Protein AF-A0A5K0ZV13-F1 (afdb_monomer_lite)

pLDDT: mean 73.56, std 14.35, range [43.09, 88.0]

InterPro domains:
  IPR003758 Tetraacyldisaccharide 4'-kinase [PTHR42724] (5-72)

Organism: NCBI:txid210225

Structure (mmCIF, N/CA/C/O backbone):
data_AF-A0A5K0ZV13-F1
#
_entry.id   AF-A0A5K0ZV13-F1
#
loop_
_atom_site.group_PDB
_atom_site.id
_atom_site.type_symbol
_atom_site.label_atom_id
_atom_site.label_alt_id
_atom_site.label_comp_id
_atom_site.label_asym_id
_atom_site.label_entity_id
_atom_site.label_seq_id
_atom_site.pdbx_PDB_ins_code
_atom_site.Cartn_x
_atom_site.Cartn_y
_atom_site.Cartn_z
_atom_site.occupancy
_atom_site.B_iso_or_equiv
_atom_site.auth_seq_id
_atom_site.auth_comp_id
_atom_site.auth_asym_id
_atom_site.auth_atom_id
_atom_site.pdbx_PDB_model_num
ATOM 1 N N . GLY A 1 1 ? 23.894 -7.035 2.461 1.00 50.69 1 GLY A N 1
ATOM 2 C CA . GLY A 1 1 ? 22.735 -6.412 1.805 1.00 50.69 1 GLY A CA 1
ATOM 3 C C . GLY A 1 1 ? 21.621 -7.418 1.831 1.00 50.69 1 GLY A C 1
ATOM 4 O O . GLY A 1 1 ? 21.871 -8.563 1.473 1.00 50.69 1 GLY A O 1
ATOM 5 N N . TYR A 1 2 ? 20.460 -7.028 2.331 1.00 53.59 2 TYR A N 1
ATOM 6 C CA . TYR A 1 2 ? 19.277 -7.870 2.283 1.00 53.59 2 TYR A CA 1
ATOM 7 C C . TYR A 1 2 ? 18.694 -7.770 0.867 1.00 53.59 2 TYR A C 1
ATOM 9 O O . TYR A 1 2 ? 18.634 -6.689 0.299 1.00 53.59 2 TYR A O 1
ATOM 17 N N . GLY A 1 3 ? 18.392 -8.900 0.226 1.00 62.06 3 GLY A N 1
ATOM 18 C CA . GLY A 1 3 ? 17.663 -8.876 -1.045 1.00 62.06 3 GLY A CA 1
ATOM 19 C C . GLY A 1 3 ? 16.187 -8.582 -0.779 1.00 62.06 3 GLY A C 1
ATOM 20 O O . GLY A 1 3 ? 15.695 -8.918 0.296 1.00 62.06 3 GLY A O 1
ATOM 21 N N . GLY A 1 4 ? 15.449 -8.038 -1.752 1.00 64.38 4 GLY A N 1
ATOM 22 C CA . GLY A 1 4 ? 14.058 -7.587 -1.545 1.00 64.38 4 GLY A CA 1
ATOM 23 C C . GLY A 1 4 ? 13.075 -8.631 -0.977 1.00 64.38 4 GLY A C 1
ATOM 24 O O . GLY A 1 4 ? 12.040 -8.267 -0.424 1.00 64.38 4 GLY A O 1
ATOM 25 N N . GLY A 1 5 ? 13.384 -9.932 -1.066 1.00 67.25 5 GLY A N 1
ATOM 26 C CA . GLY A 1 5 ? 12.608 -10.994 -0.409 1.00 67.25 5 GLY A CA 1
ATOM 27 C C . GLY A 1 5 ? 12.889 -11.166 1.092 1.00 67.25 5 GLY A C 1
ATOM 28 O O . GLY A 1 5 ? 12.011 -11.600 1.834 1.00 67.25 5 GLY A O 1
ATOM 29 N N . ASP A 1 6 ? 14.086 -10.823 1.560 1.00 79.06 6 ASP A N 1
ATOM 30 C CA . ASP A 1 6 ? 14.461 -10.894 2.977 1.00 79.06 6 ASP A CA 1
ATOM 31 C C . ASP A 1 6 ? 14.003 -9.635 3.735 1.00 79.06 6 ASP A C 1
ATOM 33 O O . ASP A 1 6 ? 13.491 -9.715 4.850 1.00 79.06 6 ASP A O 1
ATOM 37 N N . GLU A 1 7 ? 14.046 -8.475 3.074 1.00 78.00 7 GLU A N 1
ATOM 38 C CA . GLU A 1 7 ? 13.549 -7.199 3.613 1.00 78.00 7 GLU A CA 1
ATOM 39 C C . GLU A 1 7 ? 12.049 -7.258 3.928 1.00 78.00 7 GLU A C 1
ATOM 41 O O . GLU A 1 7 ? 11.612 -6.919 5.028 1.00 78.00 7 GLU A O 1
ATOM 46 N N . ALA A 1 8 ? 11.242 -7.782 3.002 1.00 80.44 8 ALA A N 1
ATOM 47 C CA . ALA A 1 8 ? 9.807 -7.912 3.223 1.00 80.44 8 ALA A CA 1
ATOM 48 C C . ALA A 1 8 ? 9.466 -8.893 4.357 1.00 80.44 8 ALA A C 1
ATOM 50 O O . ALA A 1 8 ? 8.543 -8.643 5.133 1.00 80.44 8 ALA A O 1
ATOM 51 N N . ASN A 1 9 ? 10.225 -9.986 4.487 1.00 81.81 9 ASN A N 1
ATOM 52 C CA . ASN A 1 9 ? 10.077 -10.934 5.593 1.00 81.81 9 ASN A CA 1
ATOM 53 C C . ASN A 1 9 ? 10.472 -10.307 6.934 1.00 81.81 9 ASN A C 1
ATOM 55 O O . ASN A 1 9 ? 9.804 -10.532 7.946 1.00 81.81 9 ASN A O 1
ATOM 59 N N . MET A 1 10 ? 11.528 -9.493 6.948 1.00 86.50 10 MET A N 1
ATOM 60 C CA . MET A 1 10 ? 11.923 -8.722 8.120 1.00 86.50 10 MET A CA 1
ATOM 61 C C . MET A 1 10 ? 10.791 -7.785 8.556 1.00 86.50 10 MET A C 1
ATOM 63 O O . MET A 1 10 ? 10.387 -7.826 9.721 1.00 86.50 10 MET A O 1
ATOM 67 N N . LEU A 1 11 ? 10.231 -7.001 7.629 1.00 82.75 11 LEU A N 1
ATOM 68 C CA . LEU A 1 11 ? 9.112 -6.098 7.908 1.00 82.75 11 LEU A CA 1
ATOM 69 C C . LEU A 1 11 ? 7.868 -6.862 8.370 1.00 82.75 11 LEU A C 1
ATOM 71 O O . LEU A 1 11 ? 7.198 -6.433 9.306 1.00 82.75 11 LEU A O 1
ATOM 75 N N . GLN A 1 12 ? 7.577 -8.022 7.776 1.00 85.50 12 GLN A N 1
ATOM 76 C CA . GLN A 1 12 ? 6.416 -8.832 8.146 1.00 85.50 12 GLN A CA 1
ATOM 77 C C . GLN A 1 12 ? 6.493 -9.328 9.586 1.00 85.50 12 GLN A C 1
ATOM 79 O O . GLN A 1 12 ? 5.488 -9.294 10.294 1.00 85.50 12 GLN A O 1
ATOM 84 N N . ARG A 1 13 ? 7.678 -9.748 10.039 1.00 86.00 13 ARG A N 1
ATOM 85 C CA . ARG A 1 13 ? 7.892 -10.181 11.427 1.00 86.00 13 ARG A CA 1
ATOM 86 C C . ARG A 1 13 ? 7.761 -9.024 12.413 1.00 86.00 13 ARG A C 1
ATOM 88 O O . ARG A 1 13 ? 7.148 -9.195 13.459 1.00 86.00 13 ARG A O 1
ATOM 95 N N . HIS A 1 14 ? 8.304 -7.856 12.077 1.00 86.12 14 HIS A N 1
ATOM 96 C CA . HIS A 1 14 ? 8.277 -6.692 12.967 1.00 86.12 14 HIS A CA 1
ATOM 97 C C . HIS A 1 14 ? 6.899 -6.034 13.053 1.00 86.12 14 HIS A C 1
ATOM 99 O O . HIS A 1 14 ? 6.540 -5.488 14.091 1.00 86.12 14 HIS A O 1
ATOM 105 N N . LEU A 1 15 ? 6.126 -6.084 11.970 1.00 83.81 15 LEU A N 1
ATOM 106 C CA . LEU A 1 15 ? 4.798 -5.479 11.888 1.00 83.81 15 LEU A CA 1
ATOM 107 C C . LEU A 1 15 ? 3.671 -6.478 12.178 1.00 83.81 15 LEU A C 1
ATOM 109 O O . LEU A 1 15 ? 2.492 -6.121 12.081 1.00 83.81 15 LEU A O 1
ATOM 113 N N . VAL A 1 16 ? 4.009 -7.716 12.548 1.00 83.19 16 VAL A N 1
ATOM 114 C CA . VAL A 1 16 ? 3.034 -8.735 12.938 1.00 83.19 16 VAL A CA 1
ATOM 115 C C . VAL A 1 16 ? 2.224 -8.232 14.140 1.00 83.19 16 VAL A C 1
ATOM 117 O O . VAL A 1 16 ? 2.774 -7.711 15.107 1.00 83.19 16 VAL A O 1
ATOM 120 N N . GLY A 1 17 ? 0.895 -8.330 14.062 1.00 79.50 17 GLY A N 1
ATOM 121 C CA . GLY A 1 17 ? -0.011 -7.808 15.096 1.00 79.50 17 GLY A CA 1
ATOM 122 C C . GLY A 1 17 ? -0.342 -6.313 14.985 1.00 79.50 17 GLY A C 1
ATOM 123 O O . GLY A 1 17 ? -1.133 -5.811 15.778 1.00 79.50 17 GLY A O 1
ATOM 124 N N . THR A 1 18 ? 0.199 -5.604 13.990 1.00 82.62 18 THR A N 1
ATOM 125 C CA . THR A 1 18 ? -0.220 -4.233 13.651 1.00 82.62 18 THR A CA 1
ATOM 126 C C . THR A 1 18 ? -1.213 -4.226 12.482 1.00 82.62 18 THR A C 1
ATOM 128 O O . THR A 1 18 ? -1.366 -5.213 11.765 1.00 82.62 18 THR A O 1
ATOM 131 N N . HIS A 1 19 ? -1.866 -3.087 12.229 1.00 81.94 19 HIS A N 1
ATOM 132 C CA . HIS A 1 19 ? -2.721 -2.895 11.045 1.00 81.94 19 HIS A CA 1
ATOM 133 C C . HIS A 1 19 ? -1.936 -2.579 9.752 1.00 81.94 19 HIS A C 1
ATOM 135 O O . HIS A 1 19 ? -2.535 -2.185 8.741 1.00 81.94 19 HIS A O 1
ATOM 141 N N . ALA A 1 20 ? -0.606 -2.709 9.772 1.00 83.56 20 ALA A N 1
ATOM 142 C CA . ALA A 1 20 ? 0.239 -2.432 8.620 1.00 83.56 20 ALA A CA 1
ATOM 143 C C . ALA A 1 20 ? 0.059 -3.490 7.522 1.00 83.56 20 ALA A C 1
ATOM 145 O O . ALA A 1 20 ? -0.166 -4.671 7.787 1.00 83.56 20 ALA A O 1
ATOM 146 N N . LYS A 1 21 ? 0.168 -3.058 6.263 1.00 86.25 21 LYS A N 1
ATOM 147 C CA . LYS A 1 21 ? 0.091 -3.935 5.091 1.00 86.25 21 LYS A CA 1
ATOM 148 C C . LYS A 1 21 ? 1.370 -3.799 4.290 1.00 86.25 21 LYS A C 1
ATOM 150 O O . LYS A 1 21 ? 1.780 -2.683 3.987 1.00 86.25 21 LYS A O 1
ATOM 155 N N . ILE A 1 22 ? 1.966 -4.931 3.940 1.00 85.75 22 ILE A N 1
ATOM 156 C CA . ILE A 1 22 ? 3.240 -4.983 3.227 1.00 85.75 22 ILE A CA 1
ATOM 157 C C . ILE A 1 22 ? 2.958 -5.362 1.778 1.00 85.75 22 ILE A C 1
ATOM 159 O O . ILE A 1 22 ? 2.310 -6.373 1.510 1.00 85.75 22 ILE A O 1
ATOM 163 N N . GLY A 1 23 ? 3.422 -4.525 0.854 1.00 83.38 23 GLY A N 1
ATOM 164 C CA . GLY A 1 23 ? 3.389 -4.783 -0.580 1.00 83.38 23 GLY A CA 1
ATOM 165 C C . GLY A 1 23 ? 4.804 -4.974 -1.105 1.00 83.38 23 GLY A C 1
ATOM 166 O O . GLY A 1 23 ? 5.682 -4.174 -0.799 1.00 83.38 23 GLY A O 1
ATOM 167 N N . ILE A 1 24 ? 5.013 -6.023 -1.898 1.00 82.50 24 ILE A N 1
ATOM 168 C CA . ILE A 1 24 ? 6.294 -6.327 -2.541 1.00 82.50 24 ILE A CA 1
ATOM 169 C C . ILE A 1 24 ? 6.090 -6.180 -4.045 1.00 82.50 24 ILE A C 1
ATOM 171 O O . ILE A 1 24 ? 5.203 -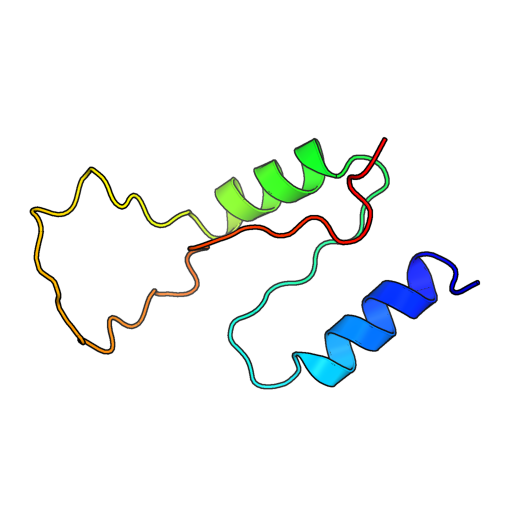6.816 -4.613 1.00 82.50 24 ILE A O 1
ATOM 175 N N . GLY A 1 25 ? 6.902 -5.356 -4.699 1.00 79.44 25 GLY A N 1
ATOM 176 C CA . GLY A 1 25 ? 6.834 -5.195 -6.145 1.00 79.44 25 GLY A CA 1
ATOM 177 C C . GLY A 1 25 ? 7.970 -4.342 -6.689 1.00 79.44 25 GLY A C 1
ATOM 178 O O . GLY A 1 25 ? 8.386 -3.376 -6.055 1.00 79.44 25 GLY A O 1
ATOM 179 N N . ALA A 1 26 ? 8.443 -4.685 -7.890 1.00 77.81 26 ALA A N 1
ATOM 180 C CA . ALA A 1 26 ? 9.467 -3.912 -8.595 1.00 77.81 26 ALA A CA 1
ATOM 181 C C . ALA A 1 26 ? 8.973 -2.496 -8.946 1.00 77.81 26 ALA A C 1
ATOM 183 O O . ALA A 1 26 ? 9.723 -1.529 -8.860 1.00 77.81 26 ALA A O 1
ATOM 184 N N . ASN A 1 27 ? 7.684 -2.359 -9.283 1.00 83.75 27 ASN A N 1
ATOM 185 C CA . ASN A 1 27 ? 7.036 -1.063 -9.463 1.00 83.75 27 ASN A CA 1
ATOM 186 C C . ASN A 1 27 ? 6.295 -0.663 -8.179 1.00 83.75 27 ASN A C 1
ATOM 188 O O . ASN A 1 27 ? 5.156 -1.077 -7.923 1.00 83.75 27 ASN A O 1
ATOM 192 N N . ARG A 1 28 ? 6.967 0.152 -7.365 1.00 81.81 28 ARG A N 1
ATOM 193 C CA . ARG A 1 28 ? 6.479 0.597 -6.054 1.00 81.81 28 ARG A CA 1
ATOM 194 C C . ARG A 1 28 ? 5.212 1.449 -6.161 1.00 81.81 28 ARG A C 1
ATOM 196 O O . ARG A 1 28 ? 4.299 1.279 -5.357 1.00 81.81 28 ARG A O 1
ATOM 203 N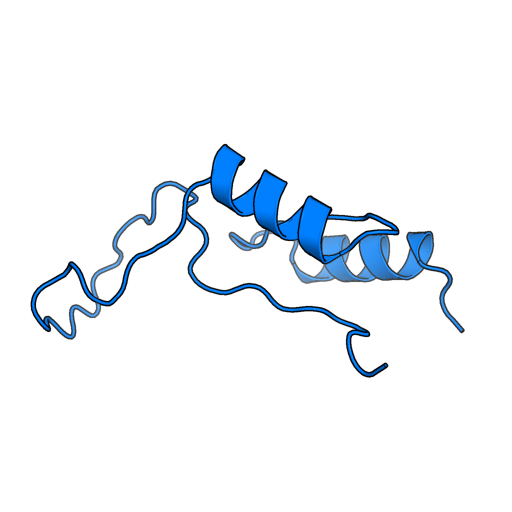 N . VAL A 1 29 ? 5.118 2.297 -7.188 1.00 83.19 29 VAL A N 1
ATOM 204 C CA . VAL A 1 29 ? 3.942 3.148 -7.437 1.00 83.19 29 VAL A CA 1
ATOM 205 C C . VAL A 1 29 ? 2.728 2.291 -7.781 1.00 83.19 29 VAL A C 1
ATOM 207 O O . VAL A 1 29 ? 1.692 2.424 -7.139 1.00 83.19 29 VAL A O 1
ATOM 210 N N . ALA A 1 30 ? 2.865 1.353 -8.722 1.00 86.75 30 ALA A N 1
ATOM 211 C CA . ALA A 1 30 ? 1.774 0.453 -9.100 1.00 86.75 30 ALA A CA 1
ATOM 212 C C . ALA A 1 30 ? 1.302 -0.408 -7.915 1.00 86.75 30 ALA A C 1
ATOM 214 O O . ALA A 1 30 ? 0.101 -0.616 -7.726 1.00 86.75 30 ALA A O 1
ATOM 215 N N . THR A 1 31 ? 2.242 -0.862 -7.082 1.00 88.00 31 THR A N 1
ATOM 216 C CA . THR A 1 31 ? 1.939 -1.629 -5.866 1.00 88.00 31 THR A CA 1
ATOM 217 C C . THR A 1 31 ? 1.160 -0.776 -4.865 1.00 88.00 31 THR A C 1
ATOM 219 O O . THR A 1 31 ? 0.108 -1.199 -4.388 1.00 88.00 31 THR A O 1
ATOM 222 N N . ALA A 1 32 ? 1.614 0.452 -4.598 1.00 85.62 32 ALA A N 1
ATOM 223 C CA . ALA A 1 32 ? 0.919 1.383 -3.715 1.00 85.62 32 ALA A CA 1
ATOM 224 C C . ALA A 1 32 ? -0.485 1.728 -4.237 1.00 85.62 32 ALA A C 1
ATOM 226 O O . ALA A 1 32 ? -1.448 1.649 -3.477 1.00 85.62 32 ALA A O 1
ATOM 227 N N . SER A 1 33 ? -0.636 2.031 -5.530 1.00 87.00 33 SER A N 1
ATOM 228 C CA . SER A 1 33 ? -1.940 2.295 -6.152 1.00 87.00 33 SER A CA 1
ATOM 229 C C . SER A 1 33 ? -2.894 1.111 -6.005 1.00 87.00 33 SER A C 1
ATOM 231 O O . SER A 1 33 ? -4.032 1.301 -5.588 1.00 87.00 33 SER A O 1
ATOM 233 N N . SER A 1 34 ? -2.424 -0.115 -6.256 1.00 87.19 34 SER A N 1
ATOM 234 C CA . SER A 1 34 ? -3.223 -1.333 -6.068 1.00 87.19 34 SER A CA 1
ATOM 235 C C . SER A 1 34 ? -3.686 -1.498 -4.617 1.00 87.19 34 SER A C 1
ATOM 237 O O . SER A 1 34 ? -4.844 -1.826 -4.355 1.00 87.19 34 SER A O 1
ATOM 239 N N . PHE A 1 35 ? -2.814 -1.195 -3.653 1.00 87.62 35 PHE A N 1
ATOM 240 C CA . PHE A 1 35 ? -3.149 -1.247 -2.231 1.00 87.62 35 PHE A CA 1
ATOM 241 C C . PHE A 1 35 ? -4.175 -0.179 -1.841 1.00 87.62 35 PHE A C 1
ATOM 243 O O . PHE A 1 35 ? -5.123 -0.491 -1.121 1.00 87.62 35 PHE A O 1
ATOM 250 N N . LEU A 1 36 ? -4.035 1.051 -2.340 1.00 86.69 36 LEU A N 1
ATOM 251 C CA . LEU A 1 36 ? -5.005 2.121 -2.104 1.00 86.69 36 LEU A CA 1
ATOM 252 C C . LEU A 1 36 ? -6.363 1.800 -2.740 1.00 86.69 36 LEU A C 1
ATOM 254 O O . LEU A 1 36 ? -7.389 2.074 -2.127 1.00 86.69 36 LEU A O 1
ATOM 258 N N . SER A 1 37 ? -6.394 1.172 -3.919 1.00 86.62 37 SER A N 1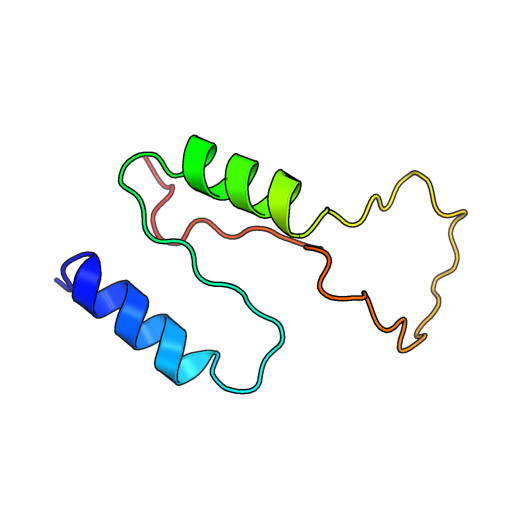
ATOM 259 C CA . SER A 1 37 ? -7.638 0.711 -4.546 1.00 86.62 37 SER A CA 1
ATOM 260 C C . SER A 1 37 ? -8.278 -0.458 -3.792 1.00 86.62 37 SER A C 1
ATOM 262 O O . SER A 1 37 ? -9.491 -0.470 -3.608 1.00 86.62 37 SER A O 1
ATOM 264 N N . ARG A 1 38 ? -7.482 -1.433 -3.331 1.00 86.94 38 ARG A N 1
ATOM 265 C CA . ARG A 1 38 ? -7.978 -2.630 -2.631 1.00 86.94 38 ARG A CA 1
ATOM 266 C C . ARG A 1 38 ? -8.476 -2.325 -1.220 1.00 86.94 38 ARG A C 1
ATOM 268 O O . ARG A 1 38 ? -9.498 -2.862 -0.809 1.00 86.94 38 ARG A O 1
ATOM 275 N N . TYR A 1 39 ? -7.729 -1.528 -0.465 1.00 85.50 39 TYR A N 1
ATOM 276 C CA . TYR A 1 39 ? -8.002 -1.276 0.952 1.00 85.50 39 TYR A CA 1
ATOM 277 C C . TYR A 1 39 ? -8.638 0.092 1.210 1.00 85.50 39 TYR A C 1
ATOM 279 O O . TYR A 1 39 ? -9.112 0.350 2.314 1.00 85.50 39 TYR A O 1
ATOM 287 N N . GLY A 1 40 ? -8.672 0.971 0.209 1.00 85.69 40 GLY A N 1
ATOM 288 C CA . GLY A 1 40 ? -9.090 2.357 0.374 1.00 85.69 40 GLY A CA 1
ATOM 289 C C . GLY A 1 40 ? -8.040 3.202 1.096 1.00 85.69 40 GLY A C 1
ATOM 290 O O . GLY A 1 40 ? -7.087 2.697 1.698 1.00 85.69 40 GLY A O 1
ATOM 291 N N . TYR A 1 41 ? -8.238 4.518 1.070 1.00 83.38 41 TYR A N 1
ATOM 292 C CA . TYR A 1 41 ? -7.383 5.478 1.762 1.00 83.38 41 TYR A CA 1
ATOM 293 C C . TYR A 1 41 ? -8.192 6.419 2.651 1.00 83.38 41 TYR A C 1
ATOM 295 O O . TYR A 1 41 ? -9.388 6.643 2.448 1.00 83.38 41 TYR A O 1
ATOM 303 N N . VAL A 1 42 ? -7.530 6.959 3.670 1.00 82.12 42 VAL A N 1
ATOM 304 C CA . VAL A 1 42 ? -8.118 7.943 4.578 1.00 82.12 42 VAL A CA 1
ATOM 305 C C . VAL A 1 42 ? -7.936 9.324 3.969 1.00 82.12 42 VAL A C 1
ATOM 307 O O . VAL A 1 42 ? -6.820 9.834 3.887 1.00 82.12 42 VAL A O 1
ATOM 310 N N . ASN A 1 43 ? -9.032 9.954 3.556 1.00 72.25 43 ASN A N 1
ATOM 311 C CA . ASN A 1 43 ? -8.987 11.343 3.128 1.00 72.25 43 ASN A CA 1
ATOM 312 C C . ASN A 1 43 ? -9.086 12.269 4.348 1.00 72.25 43 ASN A C 1
ATOM 314 O O . ASN A 1 43 ? -10.155 12.421 4.937 1.00 72.25 43 ASN A O 1
ATOM 318 N N . LYS A 1 44 ? -7.973 12.914 4.713 1.00 64.25 44 LYS A N 1
ATOM 319 C CA . LYS A 1 44 ? -7.939 13.888 5.817 1.00 64.25 44 LYS A CA 1
ATOM 320 C C . LYS A 1 44 ? -8.643 15.210 5.481 1.00 64.25 44 LYS A C 1
ATOM 322 O O . LYS A 1 44 ? -8.923 15.972 6.397 1.00 64.25 44 LYS A O 1
ATOM 327 N N . PHE A 1 45 ? -8.947 15.473 4.207 1.00 60.50 45 PHE A N 1
ATOM 328 C CA . PHE A 1 45 ? -9.565 16.728 3.761 1.00 60.50 45 PHE A CA 1
ATOM 329 C C . PHE A 1 45 ? -11.095 16.683 3.670 1.00 60.50 45 PHE A C 1
ATOM 331 O O . PHE A 1 45 ? -11.722 17.735 3.636 1.00 60.50 45 PHE A O 1
ATOM 338 N N . SER A 1 46 ? -11.719 15.499 3.649 1.00 53.78 46 SER A N 1
ATOM 339 C CA . SER A 1 46 ? -13.188 15.375 3.619 1.00 53.78 46 SER A CA 1
ATOM 340 C C . SER A 1 46 ? -13.825 15.209 4.999 1.00 53.78 46 SER A C 1
ATOM 342 O O . SER A 1 46 ? -15.047 15.154 5.100 1.00 53.78 46 SER A O 1
ATOM 344 N N . ALA A 1 47 ? -13.023 15.099 6.058 1.00 54.53 47 ALA A N 1
ATOM 345 C CA . ALA A 1 47 ? -13.520 15.096 7.425 1.00 54.53 47 ALA A CA 1
ATOM 346 C C . ALA A 1 47 ? -13.389 16.523 7.985 1.00 54.53 47 ALA A C 1
ATOM 348 O O . ALA A 1 47 ? -12.273 17.049 8.002 1.00 54.53 47 ALA A O 1
ATOM 349 N N . PRO A 1 48 ? -14.478 17.177 8.436 1.00 44.78 48 PRO A N 1
ATOM 350 C CA . PRO A 1 48 ? -14.356 18.461 9.114 1.00 44.78 48 PRO A CA 1
ATOM 351 C C . PRO A 1 48 ? -13.422 18.264 10.304 1.00 44.78 48 PRO A C 1
ATOM 353 O O . PRO A 1 48 ? -13.618 17.314 11.059 1.00 44.78 48 PRO A O 1
ATOM 356 N N . CYS A 1 49 ? -12.407 19.128 10.428 1.00 44.88 49 CYS A N 1
ATOM 357 C CA . CYS A 1 49 ? -11.411 19.171 11.498 1.00 44.88 49 CYS A CA 1
ATOM 358 C C . CYS A 1 49 ? -11.996 18.790 12.866 1.00 44.88 49 CYS A C 1
ATOM 360 O O . CYS A 1 49 ? -12.366 19.640 13.672 1.00 44.88 49 CYS A O 1
ATOM 362 N N . ARG A 1 50 ? -12.033 17.499 13.169 1.00 44.47 50 ARG A N 1
ATOM 363 C CA . ARG A 1 50 ? -12.180 16.995 14.518 1.00 44.47 50 ARG A CA 1
ATOM 364 C C . ARG A 1 50 ? -10.872 16.305 14.802 1.00 44.47 50 ARG A C 1
ATOM 366 O O . ARG A 1 50 ? -10.557 15.268 14.228 1.00 44.47 50 ARG A O 1
ATOM 373 N N . ARG A 1 51 ? -10.099 16.912 15.705 1.00 49.44 51 ARG A N 1
ATOM 374 C CA . ARG A 1 51 ? -9.101 16.194 16.496 1.00 49.44 51 ARG A CA 1
ATOM 375 C C . ARG A 1 51 ? -9.851 15.176 17.356 1.00 49.44 51 ARG A C 1
ATOM 377 O O . ARG A 1 51 ? -9.991 15.357 18.559 1.00 49.44 51 ARG A O 1
ATOM 384 N N . GLN A 1 52 ? -10.418 14.157 16.731 1.00 44.97 52 GLN A N 1
ATOM 385 C CA . GLN A 1 52 ? -11.003 13.042 17.435 1.00 44.97 52 GLN A CA 1
ATOM 386 C C . GLN A 1 52 ? -9.881 12.036 17.618 1.00 44.97 52 GLN A C 1
ATOM 388 O O . GLN A 1 52 ? -9.446 11.358 16.690 1.00 44.97 52 GLN A O 1
ATOM 393 N N . LYS A 1 53 ? -9.394 12.006 18.859 1.00 47.41 53 LYS A N 1
ATOM 394 C CA . LYS A 1 53 ? -8.691 10.889 19.496 1.00 47.41 53 LYS A CA 1
ATOM 395 C C . LYS A 1 53 ? -9.653 9.699 19.630 1.00 47.41 53 LYS A C 1
ATOM 397 O O . LYS A 1 53 ? -9.752 9.073 20.678 1.00 47.41 53 LYS A O 1
ATOM 402 N N . ASP A 1 54 ? -10.398 9.421 18.577 1.00 43.09 54 ASP A N 1
ATOM 403 C CA . ASP A 1 54 ? -11.364 8.354 18.579 1.00 43.09 54 ASP A CA 1
ATOM 404 C C . ASP A 1 54 ? -10.635 7.179 17.958 1.00 43.09 54 ASP A C 1
ATOM 406 O O . ASP A 1 54 ? -9.972 7.314 16.924 1.00 43.09 54 ASP A O 1
ATOM 410 N N . ASN A 1 55 ? -10.729 6.035 18.626 1.00 50.53 55 ASN A N 1
ATOM 411 C CA . ASN A 1 55 ? -10.491 4.724 18.044 1.00 50.53 55 ASN A CA 1
ATOM 412 C C . ASN A 1 55 ? -11.491 4.533 16.895 1.00 50.53 55 ASN A C 1
ATOM 414 O O . ASN A 1 55 ? -12.423 3.742 16.986 1.00 50.53 55 ASN A O 1
ATOM 418 N N . ILE A 1 56 ? -11.357 5.331 15.836 1.00 52.91 56 ILE A N 1
ATOM 419 C CA . ILE A 1 56 ? -12.039 5.121 14.581 1.00 52.91 56 ILE A CA 1
ATOM 420 C C . ILE A 1 56 ? -11.435 3.810 14.125 1.00 52.91 56 ILE A C 1
ATOM 422 O O . ILE A 1 56 ? -10.253 3.746 13.790 1.00 52.91 56 ILE A O 1
ATOM 426 N N . ASP A 1 57 ? -12.212 2.743 14.207 1.00 54.94 57 ASP A N 1
ATOM 427 C CA . ASP A 1 57 ? -11.873 1.509 13.539 1.00 54.94 57 ASP A CA 1
ATOM 428 C C . ASP A 1 57 ? -11.799 1.859 12.052 1.00 54.94 57 ASP A C 1
ATOM 430 O O . ASP A 1 57 ? -12.807 2.082 11.379 1.00 54.94 57 ASP A O 1
ATOM 434 N N . HIS A 1 58 ? -10.579 2.061 11.553 1.00 56.34 58 HIS A N 1
ATOM 435 C CA . HIS 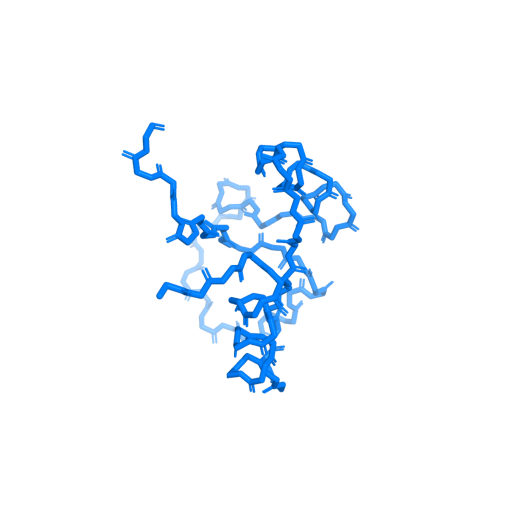A 1 58 ? -10.342 2.554 10.201 1.00 56.34 58 HIS A CA 1
ATOM 436 C C . HIS A 1 58 ? -10.732 1.508 9.148 1.00 56.34 58 HIS A C 1
ATOM 438 O O . HIS A 1 58 ? -10.404 1.695 7.981 1.00 56.34 58 HIS A O 1
ATOM 444 N N . GLY A 1 59 ? -11.400 0.405 9.517 1.00 60.97 59 GLY A N 1
ATOM 445 C CA . GLY A 1 59 ? -11.937 -0.595 8.596 1.00 60.97 59 GLY A CA 1
ATOM 446 C C . GLY A 1 59 ? -10.879 -1.159 7.649 1.00 60.97 59 GLY A C 1
ATOM 447 O O . GLY A 1 59 ? -11.187 -1.540 6.525 1.00 60.97 59 GLY A O 1
ATOM 448 N N . GLY A 1 60 ? -9.606 -1.120 8.055 1.00 71.75 60 GLY A N 1
ATOM 449 C CA . GLY A 1 60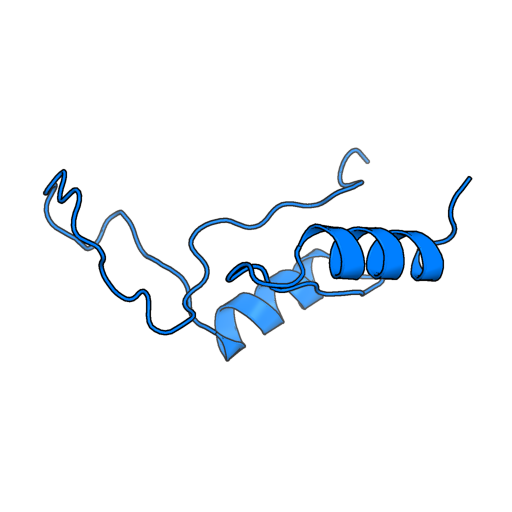 ? -8.478 -1.490 7.210 1.00 71.75 60 GLY A CA 1
ATOM 450 C C . GLY A 1 60 ? -8.081 -0.478 6.121 1.00 71.75 60 GLY A C 1
ATOM 451 O O . GLY A 1 60 ? -7.275 -0.851 5.273 1.00 71.75 60 GLY A O 1
ATOM 452 N N . LYS A 1 61 ? -8.554 0.772 6.126 1.00 84.00 61 LYS A N 1
ATOM 453 C CA . LYS A 1 61 ? -8.115 1.826 5.190 1.00 84.00 61 LYS A CA 1
ATOM 454 C C . LYS A 1 61 ? -6.677 2.273 5.447 1.00 84.00 61 LYS A C 1
ATOM 456 O O . LYS A 1 61 ? -6.190 2.253 6.576 1.00 84.00 61 LYS A O 1
ATOM 461 N N . ILE A 1 62 ? -5.993 2.701 4.389 1.00 84.94 62 ILE A N 1
ATOM 462 C CA . ILE A 1 62 ? -4.593 3.136 4.441 1.00 84.94 62 ILE A CA 1
ATOM 463 C C . ILE A 1 62 ? -4.524 4.629 4.787 1.00 84.94 62 ILE A C 1
ATOM 465 O O . ILE A 1 62 ? -5.047 5.472 4.059 1.00 84.94 62 ILE A O 1
ATOM 469 N N . GLY A 1 63 ? -3.880 4.964 5.908 1.00 82.88 63 GLY A N 1
ATOM 470 C CA . GLY A 1 63 ? -3.681 6.353 6.347 1.00 82.88 63 GLY A CA 1
ATOM 471 C C . GLY A 1 63 ? -2.352 6.976 5.911 1.00 82.88 63 GLY A C 1
ATOM 472 O O . GLY A 1 63 ? -2.251 8.197 5.807 1.00 82.88 63 GLY A O 1
ATOM 473 N N . ALA A 1 64 ? -1.341 6.145 5.663 1.00 81.38 64 ALA A N 1
ATOM 474 C CA . ALA A 1 64 ? -0.019 6.545 5.202 1.00 81.38 64 ALA A CA 1
ATOM 475 C C . ALA A 1 64 ? 0.621 5.394 4.414 1.00 81.38 64 ALA A C 1
ATOM 477 O O . ALA A 1 64 ? 0.339 4.226 4.686 1.00 81.38 64 ALA A O 1
ATOM 478 N N . VAL A 1 65 ? 1.479 5.733 3.453 1.00 83.81 65 VAL A N 1
ATOM 479 C CA . VAL A 1 65 ? 2.283 4.786 2.670 1.00 83.81 65 VAL A CA 1
ATOM 480 C C . VAL A 1 65 ? 3.745 5.180 2.839 1.00 83.81 65 VAL A C 1
ATOM 482 O O . VAL A 1 65 ? 4.074 6.356 2.705 1.00 83.81 65 VAL A O 1
ATOM 485 N N . ILE A 1 66 ? 4.604 4.209 3.149 1.00 84.81 66 ILE A N 1
ATOM 486 C CA . ILE A 1 66 ? 6.050 4.397 3.313 1.00 84.81 66 ILE A CA 1
ATOM 487 C C . ILE A 1 66 ? 6.751 3.541 2.257 1.00 84.81 66 ILE A C 1
ATOM 489 O O . ILE A 1 66 ? 6.380 2.385 2.053 1.00 84.81 66 ILE A O 1
ATOM 493 N N . LEU A 1 67 ? 7.733 4.125 1.572 1.00 84.19 67 LEU A N 1
ATOM 494 C CA . LEU A 1 67 ? 8.558 3.461 0.565 1.00 84.19 67 LEU A CA 1
ATOM 495 C C . LEU A 1 67 ? 9.969 3.297 1.140 1.00 84.19 67 LEU A C 1
ATOM 497 O O . LEU A 1 67 ? 10.704 4.275 1.220 1.00 84.19 67 LEU A O 1
ATOM 501 N N . ASP A 1 68 ? 10.308 2.074 1.551 1.00 76.06 68 ASP A N 1
ATOM 502 C CA . ASP A 1 68 ? 11.486 1.753 2.383 1.00 76.06 68 ASP A CA 1
ATOM 503 C C . ASP A 1 68 ? 12.843 2.090 1.729 1.00 76.06 68 ASP A C 1
ATOM 505 O O . ASP A 1 68 ? 13.813 2.386 2.411 1.00 76.06 68 ASP A O 1
ATOM 509 N N . ASP A 1 69 ? 12.898 2.144 0.398 1.00 72.12 69 ASP A N 1
ATOM 510 C CA . ASP A 1 69 ? 14.131 2.407 -0.361 1.00 72.12 69 ASP A CA 1
ATOM 511 C C . ASP A 1 69 ? 13.881 3.369 -1.546 1.00 72.12 69 ASP A C 1
ATOM 513 O O . ASP A 1 69 ? 14.428 3.260 -2.640 1.00 72.12 69 ASP A O 1
ATOM 517 N N . GLY A 1 70 ? 12.958 4.318 -1.368 1.00 62.62 70 GLY A N 1
ATOM 518 C CA . GLY A 1 70 ? 12.504 5.255 -2.408 1.00 62.62 70 GLY A CA 1
ATOM 519 C C . GLY A 1 70 ? 13.476 6.381 -2.784 1.00 62.62 70 GLY A C 1
ATOM 520 O O . GLY A 1 70 ? 13.015 7.395 -3.293 1.00 62.62 70 GLY A O 1
ATOM 5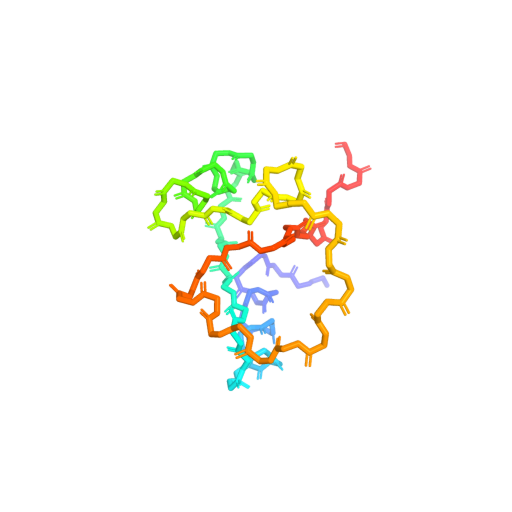21 N N . MET A 1 71 ? 14.771 6.260 -2.486 1.00 67.25 71 MET A N 1
ATOM 522 C CA . MET A 1 71 ? 15.719 7.385 -2.509 1.00 67.25 71 MET A CA 1
ATOM 523 C C . MET A 1 71 ? 16.295 7.732 -3.897 1.00 67.25 71 MET A C 1
ATOM 525 O O . MET A 1 71 ? 17.148 8.613 -3.975 1.00 67.25 71 MET A O 1
ATOM 529 N N . GLN A 1 72 ? 15.865 7.068 -4.976 1.00 58.41 72 GLN A N 1
ATOM 530 C CA . GLN A 1 72 ? 16.440 7.233 -6.318 1.00 58.41 72 GLN A CA 1
ATOM 531 C C . GLN A 1 72 ? 15.463 7.821 -7.334 1.00 58.41 72 GLN A C 1
ATOM 533 O O . GLN A 1 72 ? 14.284 7.396 -7.337 1.00 58.41 72 GLN A O 1
#

Foldseek 3Di:
DDDLVRVQVVVCVVCPPHLDDDFGDPPPVVRVVVQCVVQNADDPVPDPDDPPPDPPVSSSHHDDDDDPPPPD

Sequence (72 aa):
GYGGGDEANMLQRHLVGTHAKIGIGANRVATASSFLSRYGYVNKFSAPCRRQKDNIDHGGKIGAVILDDGMQ

Secondary structure (DSSP, 8-state):
---HHHHHHHHHHHTTTSS------SSHHHHHHHHHHHH-B--TTSS-S---------TT-BS----TT---

Radius of gyration: 14.49 Å; chains: 1; bounding box: 37×30×29 Å